Protein AF-A0A2V6DPZ4-F1 (afdb_monomer_lite)

Radius of gyration: 16.11 Å; chains: 1; bounding box: 32×23×56 Å

Structure (mmCIF, N/CA/C/O backbone):
data_AF-A0A2V6DPZ4-F1
#
_entry.id   AF-A0A2V6DPZ4-F1
#
loop_
_atom_site.group_PDB
_atom_site.id
_atom_site.type_symbol
_atom_site.label_atom_id
_atom_site.label_alt_id
_atom_site.label_comp_id
_atom_site.label_asym_id
_atom_site.label_entity_id
_atom_site.label_seq_id
_atom_site.pdbx_PDB_ins_code
_atom_site.Cartn_x
_atom_site.Cartn_y
_atom_site.Cartn_z
_atom_site.occupancy
_atom_site.B_iso_or_equiv
_atom_site.auth_seq_id
_atom_site.auth_comp_id
_atom_site.auth_asym_id
_atom_site.auth_atom_id
_atom_site.pdbx_PDB_model_num
ATOM 1 N N . MET A 1 1 ? 20.525 -15.138 -20.953 1.00 48.22 1 MET A N 1
ATOM 2 C CA . MET A 1 1 ? 20.880 -14.528 -19.656 1.00 48.22 1 MET A CA 1
ATOM 3 C C . MET A 1 1 ? 19.852 -13.430 -19.363 1.00 48.22 1 MET A C 1
ATOM 5 O O . MET A 1 1 ? 19.922 -12.415 -20.042 1.00 48.22 1 MET A O 1
ATOM 9 N N . PRO A 1 2 ? 18.844 -13.638 -18.488 1.00 52.19 2 PRO A N 1
ATOM 10 C CA . PRO A 1 2 ? 17.711 -12.718 -18.291 1.00 52.19 2 PRO A CA 1
ATOM 11 C C . PRO A 1 2 ? 17.899 -11.762 -17.092 1.00 52.19 2 PRO A C 1
ATOM 13 O O . PRO A 1 2 ? 16.949 -11.442 -16.387 1.00 52.19 2 PRO A O 1
ATOM 16 N N . GLU A 1 3 ? 19.129 -11.334 -16.803 1.00 54.59 3 GLU A N 1
ATOM 17 C CA . GLU A 1 3 ? 19.418 -10.503 -15.618 1.00 54.59 3 GLU A CA 1
ATOM 18 C C . GLU A 1 3 ? 19.196 -8.997 -15.863 1.00 54.59 3 GLU A C 1
ATOM 20 O O . GLU A 1 3 ? 19.101 -8.222 -14.913 1.00 54.59 3 GLU A O 1
ATOM 25 N N . GLY A 1 4 ? 19.065 -8.573 -17.127 1.00 55.31 4 GLY A N 1
ATOM 26 C CA . GLY A 1 4 ? 18.860 -7.165 -17.491 1.00 55.31 4 GLY A CA 1
ATOM 27 C C . GLY A 1 4 ? 17.455 -6.637 -17.183 1.00 55.31 4 GLY A C 1
ATOM 28 O O . GLY A 1 4 ? 17.309 -5.494 -16.758 1.00 55.31 4 GLY A O 1
ATOM 29 N N . ASP A 1 5 ? 16.430 -7.476 -17.337 1.00 56.94 5 ASP A N 1
ATOM 30 C CA . ASP A 1 5 ? 15.026 -7.055 -17.249 1.00 56.94 5 ASP A CA 1
ATOM 31 C C . ASP A 1 5 ? 14.578 -6.889 -15.787 1.00 56.94 5 ASP A C 1
ATOM 33 O O . ASP A 1 5 ? 13.926 -5.909 -15.425 1.00 56.94 5 ASP A O 1
ATOM 37 N N . ALA A 1 6 ? 15.032 -7.794 -14.911 1.00 61.09 6 ALA A N 1
ATOM 38 C CA . ALA A 1 6 ? 14.711 -7.777 -13.485 1.00 61.09 6 ALA A CA 1
ATOM 39 C C . ALA A 1 6 ? 15.241 -6.523 -12.767 1.00 61.09 6 ALA A C 1
ATOM 41 O O . ALA A 1 6 ? 14.588 -6.014 -11.856 1.00 61.09 6 ALA A O 1
ATOM 42 N N . ASN A 1 7 ? 16.403 -6.001 -13.179 1.00 64.25 7 ASN A N 1
ATOM 43 C CA . ASN A 1 7 ? 16.970 -4.784 -12.598 1.00 64.25 7 ASN A CA 1
ATOM 44 C C . ASN A 1 7 ? 16.126 -3.547 -12.960 1.00 64.25 7 ASN A C 1
ATOM 46 O O . ASN A 1 7 ? 15.767 -2.754 -12.091 1.00 64.25 7 ASN A O 1
ATOM 50 N N . VAL A 1 8 ? 15.717 -3.438 -14.228 1.00 68.25 8 VAL A N 1
ATOM 51 C CA . VAL A 1 8 ? 14.890 -2.328 -14.727 1.00 68.25 8 VAL A CA 1
ATOM 52 C C . VAL A 1 8 ? 13.502 -2.326 -14.078 1.00 68.25 8 VAL A C 1
ATOM 54 O O . VAL A 1 8 ? 12.999 -1.267 -13.694 1.00 68.25 8 VAL A O 1
ATOM 57 N N . ASP A 1 9 ? 12.887 -3.495 -13.905 1.00 72.06 9 ASP A N 1
ATOM 58 C CA . ASP A 1 9 ? 11.599 -3.610 -13.212 1.00 72.06 9 ASP A CA 1
ATOM 59 C C . ASP A 1 9 ? 11.711 -3.225 -11.729 1.00 72.06 9 ASP A C 1
ATOM 61 O O . ASP A 1 9 ? 10.821 -2.564 -11.183 1.00 72.06 9 ASP A O 1
ATOM 65 N N . SER A 1 10 ? 12.838 -3.552 -11.091 1.00 75.19 10 SER A N 1
ATOM 66 C CA . SER A 1 10 ? 13.126 -3.187 -9.702 1.00 75.19 10 SER A CA 1
ATOM 67 C C . SER 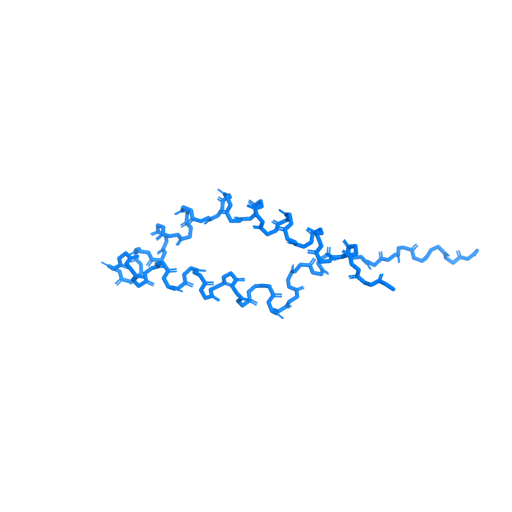A 1 10 ? 13.304 -1.673 -9.524 1.00 75.19 10 SER A C 1
ATOM 69 O O . SER A 1 10 ? 12.705 -1.075 -8.626 1.00 75.19 10 SER A O 1
ATOM 71 N N . GLU A 1 11 ? 14.051 -1.008 -10.412 1.00 80.44 11 GLU A N 1
ATOM 72 C CA . GLU A 1 11 ? 14.232 0.450 -10.371 1.00 80.44 11 GLU A CA 1
ATOM 73 C C . GLU A 1 11 ? 12.919 1.200 -10.587 1.00 80.44 11 GLU A C 1
ATOM 75 O O . GLU A 1 11 ? 12.566 2.117 -9.836 1.00 80.44 11 GLU A O 1
ATOM 80 N N . ARG A 1 12 ? 12.144 0.788 -11.590 1.00 78.00 12 ARG A N 1
ATOM 81 C CA . ARG A 1 12 ? 10.856 1.419 -11.859 1.00 78.00 12 ARG A CA 1
ATOM 82 C C . ARG A 1 12 ? 9.864 1.182 -10.714 1.00 78.00 12 ARG A C 1
ATOM 84 O O . ARG A 1 12 ? 9.084 2.080 -10.388 1.00 78.00 12 ARG A O 1
ATOM 91 N N . MET A 1 13 ? 9.900 0.014 -10.072 1.00 79.19 13 MET A N 1
ATOM 92 C CA . MET A 1 13 ? 9.112 -0.265 -8.872 1.00 79.19 13 MET A CA 1
ATOM 93 C C . MET A 1 13 ? 9.503 0.661 -7.716 1.00 79.19 13 MET A C 1
ATOM 95 O O . MET A 1 13 ? 8.620 1.207 -7.058 1.00 79.19 13 MET A O 1
ATOM 99 N N . GLN A 1 14 ? 10.795 0.928 -7.501 1.00 83.19 14 GLN A N 1
ATOM 100 C CA . GLN A 1 14 ? 11.223 1.898 -6.487 1.00 83.19 14 GLN A CA 1
ATOM 101 C C . GLN A 1 14 ? 10.711 3.316 -6.768 1.00 83.19 14 GLN A C 1
ATOM 103 O O . GLN A 1 14 ? 10.309 4.019 -5.838 1.00 83.19 14 GLN A O 1
ATOM 108 N N . VAL A 1 15 ? 10.676 3.737 -8.036 1.00 86.94 15 VAL A N 1
ATOM 109 C CA . VAL A 1 15 ? 10.0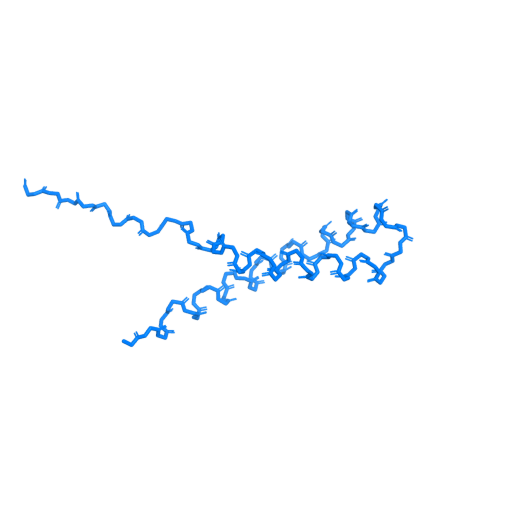93 5.031 -8.430 1.00 86.94 15 VAL A CA 1
ATOM 110 C C . VAL A 1 15 ? 8.595 5.078 -8.119 1.00 86.94 15 VAL A C 1
ATOM 112 O O . VAL A 1 15 ? 8.112 6.075 -7.575 1.00 86.94 15 VAL A O 1
ATOM 115 N N . LEU A 1 16 ? 7.857 4.003 -8.418 1.00 83.44 16 LEU A N 1
ATOM 116 C CA . LEU A 1 16 ? 6.433 3.904 -8.094 1.00 83.44 16 LEU A CA 1
ATOM 117 C C . LEU A 1 16 ? 6.189 3.914 -6.585 1.00 83.44 16 LEU A C 1
ATOM 119 O O . LEU A 1 16 ? 5.322 4.655 -6.131 1.00 83.44 16 LEU A O 1
ATOM 123 N N . LEU A 1 17 ? 6.964 3.157 -5.806 1.00 84.75 17 LEU A N 1
ATOM 124 C CA . LEU A 1 17 ? 6.858 3.136 -4.347 1.00 84.75 17 LEU A CA 1
ATOM 125 C C . LEU A 1 17 ? 7.087 4.533 -3.769 1.00 84.75 17 LEU A C 1
ATOM 127 O O . LEU A 1 17 ? 6.201 5.069 -3.113 1.00 84.75 17 LEU A O 1
ATOM 131 N N . ARG A 1 18 ? 8.200 5.193 -4.109 1.00 86.50 18 ARG A N 1
ATOM 132 C CA . ARG A 1 18 ? 8.486 6.549 -3.606 1.00 86.50 18 ARG A CA 1
ATOM 133 C C . ARG A 1 18 ? 7.398 7.561 -3.957 1.00 86.50 18 ARG A C 1
ATOM 135 O O . ARG A 1 18 ? 7.142 8.477 -3.180 1.00 86.50 18 ARG A O 1
ATOM 142 N N . ARG A 1 19 ? 6.773 7.424 -5.130 1.00 87.50 19 ARG A N 1
ATOM 143 C CA . ARG A 1 19 ? 5.767 8.376 -5.613 1.00 87.50 19 ARG A CA 1
ATOM 144 C C . ARG A 1 19 ? 4.361 8.083 -5.096 1.00 87.50 19 ARG A C 1
ATOM 146 O O . ARG A 1 19 ? 3.593 9.022 -4.894 1.00 87.50 19 ARG A O 1
ATOM 153 N N . PHE A 1 20 ? 4.019 6.812 -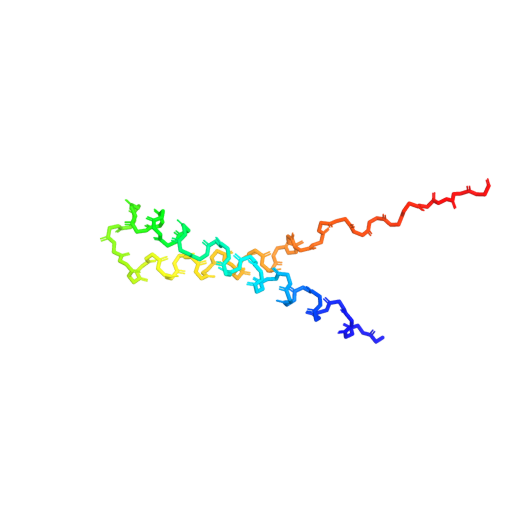4.899 1.00 86.50 20 PHE A N 1
ATOM 154 C CA . PHE A 1 20 ? 2.648 6.387 -4.625 1.00 86.50 20 PHE A CA 1
ATOM 155 C C . PHE A 1 20 ? 2.426 5.783 -3.239 1.00 86.50 20 PHE A C 1
ATOM 157 O O . PHE A 1 20 ? 1.272 5.657 -2.846 1.00 86.50 20 PHE A O 1
ATOM 164 N N . GLU A 1 21 ? 3.465 5.477 -2.461 1.00 84.25 21 GLU A N 1
ATOM 165 C CA . GLU A 1 21 ? 3.322 4.905 -1.114 1.00 84.25 21 GLU A CA 1
ATOM 166 C C . GLU A 1 21 ? 2.464 5.788 -0.199 1.00 84.25 21 GLU A C 1
ATOM 168 O O . GLU A 1 21 ? 1.452 5.331 0.328 1.00 84.25 21 GLU A O 1
ATOM 173 N N . ILE A 1 22 ? 2.819 7.068 -0.048 1.00 88.62 22 ILE A N 1
ATOM 174 C CA . ILE A 1 22 ? 2.088 8.011 0.811 1.00 88.62 22 ILE A CA 1
ATOM 175 C C . ILE A 1 22 ? 0.631 8.203 0.355 1.00 88.62 22 ILE A C 1
ATOM 177 O O . ILE A 1 22 ? -0.265 8.043 1.189 1.00 88.62 22 ILE A O 1
ATOM 181 N N . PRO A 1 23 ? 0.336 8.527 -0.921 1.00 89.50 23 PRO A N 1
ATOM 182 C CA . PRO A 1 23 ? -1.049 8.722 -1.347 1.00 89.50 23 PRO A CA 1
ATOM 183 C C . PRO A 1 23 ? -1.876 7.429 -1.297 1.00 89.50 23 PRO A C 1
ATOM 185 O O . PRO A 1 23 ? -3.042 7.486 -0.906 1.00 89.50 23 PRO A O 1
ATOM 188 N N . LEU A 1 24 ? -1.295 6.261 -1.605 1.00 89.44 24 LEU A N 1
ATOM 189 C CA . LEU A 1 24 ? -1.992 4.978 -1.458 1.00 89.44 24 LEU A CA 1
ATOM 190 C C . LEU A 1 24 ? -2.264 4.652 0.007 1.00 89.44 24 LEU A C 1
ATOM 192 O O . LEU A 1 24 ? -3.355 4.193 0.331 1.00 89.44 24 LEU A O 1
ATOM 196 N N . LEU A 1 25 ? -1.315 4.931 0.901 1.00 90.62 25 LEU A N 1
ATOM 197 C CA . LEU A 1 25 ? -1.502 4.722 2.331 1.00 90.62 25 LEU A CA 1
ATOM 198 C C . LEU A 1 25 ? -2.596 5.635 2.884 1.00 90.62 25 LEU A C 1
ATOM 200 O O . LEU A 1 25 ? -3.443 5.170 3.641 1.00 90.62 25 LEU A O 1
ATOM 204 N N . GLN A 1 26 ? -2.627 6.909 2.490 1.00 91.06 26 GLN A N 1
ATOM 205 C CA . GLN A 1 26 ? -3.690 7.837 2.887 1.00 91.06 26 GLN A CA 1
ATOM 206 C C . GLN A 1 26 ? -5.060 7.389 2.368 1.00 91.06 26 GLN A C 1
ATOM 208 O O . GLN A 1 26 ? -6.040 7.417 3.112 1.00 91.06 26 GLN A O 1
ATOM 213 N N . PHE A 1 27 ? -5.131 6.945 1.113 1.00 92.56 27 PHE A N 1
ATOM 214 C CA . PHE A 1 27 ? -6.359 6.424 0.519 1.00 92.56 27 PHE A CA 1
ATOM 215 C C . PHE A 1 27 ? -6.842 5.153 1.223 1.00 92.56 27 PHE A C 1
ATOM 217 O O . PHE A 1 27 ? -7.992 5.083 1.649 1.00 92.56 27 PHE A O 1
ATOM 224 N N . ALA A 1 28 ? -5.952 4.179 1.417 1.00 91.94 28 ALA A N 1
ATOM 225 C CA . ALA A 1 28 ? -6.273 2.938 2.107 1.00 91.94 28 ALA A CA 1
ATOM 226 C C . ALA A 1 28 ? -6.692 3.207 3.556 1.00 91.94 28 ALA A C 1
ATOM 228 O O . ALA A 1 28 ? -7.701 2.668 3.989 1.00 91.94 28 ALA A O 1
ATOM 229 N N . THR A 1 29 ? -6.012 4.118 4.262 1.00 94.06 29 THR A N 1
ATOM 230 C CA . THR A 1 29 ? -6.366 4.508 5.640 1.00 94.06 29 THR A CA 1
ATOM 231 C C . THR A 1 29 ? -7.764 5.120 5.715 1.00 94.06 29 THR A C 1
ATOM 233 O O . THR A 1 29 ? -8.490 4.854 6.668 1.00 94.06 29 THR A O 1
ATOM 236 N N . ARG A 1 30 ? -8.189 5.893 4.704 1.00 93.44 30 ARG A N 1
ATOM 237 C CA . ARG A 1 30 ? -9.563 6.425 4.637 1.00 93.44 30 ARG A CA 1
ATOM 238 C C . ARG A 1 30 ? -10.627 5.336 4.483 1.00 93.44 30 ARG A C 1
ATOM 240 O O . ARG A 1 30 ? -11.753 5.551 4.910 1.00 93.44 30 ARG A O 1
ATOM 247 N N . ILE A 1 31 ? -10.284 4.198 3.880 1.00 93.62 31 ILE A N 1
ATOM 248 C CA . ILE A 1 31 ? -11.206 3.073 3.667 1.00 93.62 31 ILE A CA 1
ATOM 249 C C . ILE A 1 31 ? -11.184 2.115 4.860 1.00 93.62 31 ILE A C 1
ATOM 251 O O . ILE A 1 31 ? -12.232 1.668 5.314 1.00 93.62 31 ILE A O 1
ATOM 255 N N . THR A 1 32 ? -9.995 1.773 5.359 1.00 92.56 32 THR A N 1
ATOM 256 C CA . THR A 1 32 ? -9.824 0.786 6.431 1.00 92.56 32 THR A CA 1
ATOM 257 C C . THR A 1 32 ? -10.075 1.371 7.814 1.00 92.56 32 THR A C 1
ATOM 259 O O . THR A 1 32 ? -10.335 0.604 8.737 1.00 92.56 32 THR A O 1
ATOM 262 N N . GLY A 1 33 ? -9.937 2.692 7.984 1.00 91.62 33 GLY A N 1
ATOM 263 C CA . GLY A 1 33 ? -9.956 3.368 9.288 1.00 91.62 33 GLY A CA 1
ATOM 264 C C . GLY A 1 33 ? -8.776 3.002 10.199 1.00 91.62 33 GLY A C 1
ATOM 265 O O . GLY A 1 33 ? -8.649 3.542 11.292 1.00 91.62 33 GLY A O 1
ATOM 266 N N . ASP A 1 34 ? -7.904 2.105 9.741 1.00 92.12 34 ASP A N 1
ATOM 267 C CA . ASP A 1 34 ? -6.805 1.514 10.489 1.00 92.12 34 ASP A CA 1
ATOM 268 C C . ASP A 1 34 ? -5.537 1.559 9.635 1.00 92.12 34 ASP A C 1
ATOM 270 O O . ASP A 1 34 ? -5.509 1.080 8.492 1.00 92.12 34 ASP A O 1
ATOM 274 N N . ARG A 1 35 ? -4.493 2.176 10.190 1.00 88.19 35 ARG A N 1
ATOM 275 C CA . ARG A 1 35 ? -3.246 2.460 9.478 1.00 88.19 35 ARG A CA 1
ATOM 276 C C . ARG A 1 35 ? -2.426 1.200 9.208 1.00 88.19 35 ARG A C 1
ATOM 278 O O . ARG A 1 35 ? -1.762 1.136 8.174 1.00 88.19 35 ARG A O 1
ATOM 285 N N . ASP A 1 36 ? -2.460 0.210 10.091 1.00 92.12 36 ASP A N 1
ATOM 286 C CA . ASP A 1 36 ? -1.699 -1.028 9.914 1.00 92.12 36 ASP A CA 1
ATOM 287 C C . ASP A 1 36 ? -2.355 -1.937 8.871 1.00 92.12 36 ASP A C 1
ATOM 289 O O . ASP A 1 36 ? -1.679 -2.443 7.974 1.00 92.12 36 ASP A O 1
ATOM 293 N N . ARG A 1 37 ? -3.689 -2.018 8.860 1.00 90.12 37 ARG A N 1
ATOM 294 C CA . ARG A 1 37 ? -4.454 -2.617 7.758 1.00 90.12 37 ARG A CA 1
ATOM 295 C C . ARG A 1 37 ? -4.245 -1.878 6.445 1.00 90.12 37 ARG A C 1
ATOM 297 O O . ARG A 1 37 ? -4.135 -2.517 5.403 1.00 90.12 37 ARG A O 1
ATOM 304 N N . ALA A 1 38 ? -4.169 -0.548 6.470 1.00 92.25 38 ALA A N 1
ATOM 305 C CA . ALA A 1 38 ? -3.901 0.230 5.266 1.00 92.25 38 ALA A CA 1
ATOM 306 C C . ALA A 1 38 ? -2.531 -0.114 4.665 1.00 92.25 38 ALA A C 1
ATOM 308 O O . ALA A 1 38 ? -2.429 -0.304 3.455 1.00 92.25 38 ALA A O 1
ATOM 309 N N . ARG A 1 39 ? -1.492 -0.257 5.500 1.00 90.62 39 ARG A N 1
ATOM 310 C CA . ARG A 1 39 ? -0.160 -0.693 5.050 1.00 90.62 39 ARG A CA 1
ATOM 311 C C . ARG A 1 39 ? -0.198 -2.069 4.397 1.00 90.62 39 ARG A C 1
ATOM 313 O O . ARG A 1 39 ? 0.333 -2.218 3.299 1.00 90.62 39 ARG A O 1
ATOM 320 N N . ASP A 1 40 ? -0.850 -3.037 5.038 1.00 92.75 40 ASP A N 1
ATOM 321 C CA . ASP A 1 40 ? -0.974 -4.401 4.513 1.00 92.75 40 ASP A CA 1
ATOM 322 C C . ASP A 1 40 ? -1.681 -4.422 3.143 1.00 92.75 40 ASP A C 1
ATOM 324 O O . ASP A 1 40 ? -1.213 -5.061 2.199 1.00 92.75 40 ASP A O 1
ATOM 328 N N . VAL A 1 41 ? -2.758 -3.646 2.985 1.00 90.94 41 VAL A N 1
ATOM 329 C CA . VAL A 1 41 ? -3.479 -3.511 1.707 1.00 90.94 41 VAL A CA 1
ATOM 330 C C . VAL A 1 41 ? -2.594 -2.891 0.622 1.00 90.94 41 VAL A C 1
ATOM 332 O O . VAL A 1 41 ? -2.566 -3.388 -0.509 1.00 90.94 41 VAL A O 1
ATOM 335 N N . VAL A 1 42 ? -1.850 -1.831 0.944 1.00 89.75 42 VAL A N 1
ATOM 336 C CA . VAL A 1 42 ? -0.947 -1.164 -0.005 1.00 89.75 42 VAL A CA 1
ATOM 337 C C . VAL A 1 42 ? 0.187 -2.100 -0.427 1.00 89.75 42 VAL A C 1
ATOM 339 O O . VAL A 1 42 ? 0.417 -2.266 -1.625 1.00 89.75 42 VAL A O 1
ATOM 342 N N . GLN A 1 43 ? 0.830 -2.792 0.516 1.00 88.81 43 GLN A N 1
ATOM 343 C CA . GLN A 1 43 ? 1.856 -3.792 0.206 1.00 88.81 43 GLN A CA 1
ATOM 344 C C . GLN A 1 43 ? 1.319 -4.914 -0.689 1.00 88.81 43 GLN A C 1
ATOM 346 O O . GLN A 1 43 ? 1.907 -5.197 -1.733 1.00 88.81 43 GLN A O 1
ATOM 351 N N . LYS A 1 44 ? 0.170 -5.513 -0.347 1.00 90.69 44 LYS A N 1
ATOM 352 C CA . LYS A 1 44 ? -0.469 -6.554 -1.174 1.00 90.69 44 LYS A CA 1
ATOM 353 C C . LYS A 1 44 ? -0.787 -6.060 -2.582 1.00 90.69 44 LYS A C 1
ATOM 355 O O . LYS A 1 44 ? -0.691 -6.829 -3.538 1.00 90.69 44 LYS A O 1
ATOM 360 N N . THR A 1 45 ? -1.150 -4.788 -2.719 1.00 87.44 45 THR A N 1
ATOM 361 C CA . THR A 1 45 ? -1.420 -4.163 -4.018 1.00 87.44 45 THR A CA 1
ATOM 362 C C . THR A 1 45 ? -0.152 -4.079 -4.863 1.00 87.44 45 THR A C 1
ATOM 364 O O . THR A 1 45 ? -0.175 -4.497 -6.018 1.00 87.44 45 THR A O 1
ATOM 367 N N . PHE A 1 46 ? 0.968 -3.630 -4.293 1.00 85.06 46 PHE A N 1
ATOM 368 C CA . PHE A 1 46 ? 2.247 -3.579 -5.009 1.00 85.06 46 PHE A CA 1
ATOM 369 C C . PHE A 1 46 ? 2.771 -4.968 -5.392 1.00 85.06 46 PHE A C 1
ATOM 371 O O . PHE A 1 46 ? 3.231 -5.148 -6.517 1.00 85.06 46 PHE A O 1
ATOM 378 N N . VAL A 1 47 ? 2.637 -5.968 -4.513 1.00 86.31 47 VAL A N 1
ATOM 379 C CA . VAL A 1 47 ? 3.010 -7.361 -4.827 1.00 86.31 47 VAL A CA 1
ATOM 380 C C . VAL A 1 47 ? 2.178 -7.898 -5.994 1.00 86.31 47 VAL A C 1
ATOM 382 O O . VAL A 1 47 ? 2.726 -8.451 -6.945 1.00 86.31 47 VAL A O 1
ATOM 385 N N . LYS A 1 48 ? 0.855 -7.681 -5.980 1.00 85.44 48 LYS A N 1
ATOM 386 C CA . LYS A 1 48 ? -0.018 -8.054 -7.106 1.00 85.44 48 LYS A CA 1
ATOM 387 C C . LYS A 1 48 ? 0.337 -7.303 -8.387 1.00 85.44 48 LYS A C 1
ATOM 389 O O . LYS A 1 48 ? 0.274 -7.884 -9.463 1.00 85.44 48 LYS A O 1
ATOM 394 N N . PHE A 1 49 ? 0.722 -6.034 -8.281 1.00 81.81 49 PHE A N 1
ATOM 395 C CA . PHE A 1 49 ? 1.129 -5.217 -9.422 1.00 81.81 49 PHE A CA 1
ATOM 396 C C . PHE A 1 49 ? 2.403 -5.754 -10.096 1.00 81.81 49 PHE A C 1
ATOM 398 O O . PHE A 1 49 ? 2.465 -5.798 -11.324 1.00 81.81 49 PHE A O 1
ATOM 405 N N . GLN A 1 50 ? 3.379 -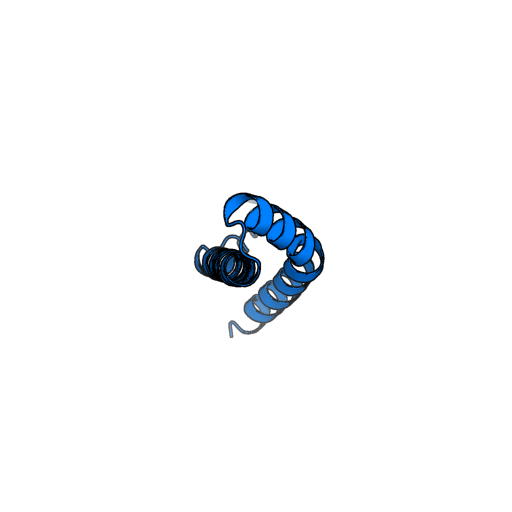6.232 -9.313 1.00 78.50 50 GLN A N 1
ATOM 406 C CA . GLN A 1 50 ? 4.566 -6.925 -9.835 1.00 78.50 50 GLN A CA 1
ATOM 407 C C . GLN A 1 50 ? 4.198 -8.263 -10.484 1.00 78.50 50 GLN A C 1
ATOM 409 O O . GLN A 1 50 ? 4.544 -8.498 -11.639 1.00 78.50 50 GLN A O 1
ATOM 414 N N . ASN A 1 51 ? 3.445 -9.110 -9.772 1.00 80.12 51 ASN A N 1
ATOM 415 C CA . ASN A 1 51 ? 3.094 -10.453 -10.245 1.00 80.12 51 ASN A CA 1
ATOM 416 C C . ASN A 1 51 ? 2.223 -10.449 -11.506 1.00 80.12 51 ASN A C 1
ATOM 418 O O . ASN A 1 51 ? 2.348 -11.345 -12.335 1.00 80.12 51 ASN A O 1
ATOM 422 N N . ASN A 1 52 ? 1.357 -9.447 -11.675 1.00 76.06 52 ASN A N 1
ATOM 423 C 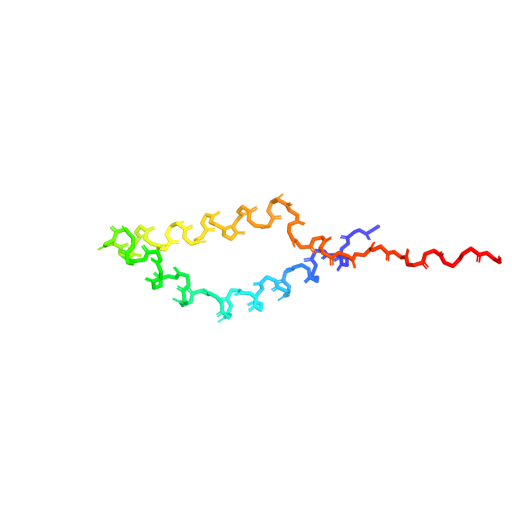CA . ASN A 1 52 ? 0.515 -9.330 -12.867 1.00 76.06 52 ASN A CA 1
ATOM 424 C C . ASN A 1 52 ? 1.274 -8.817 -14.101 1.00 76.06 52 ASN A C 1
ATOM 426 O O . ASN A 1 52 ? 0.651 -8.588 -15.136 1.00 76.06 52 ASN A O 1
ATOM 430 N N . GLY A 1 53 ? 2.591 -8.595 -14.016 1.00 61.66 53 GLY A N 1
ATOM 431 C CA . GLY A 1 53 ? 3.367 -8.104 -15.149 1.00 61.66 53 GLY A CA 1
ATOM 432 C C . GLY A 1 53 ? 2.929 -6.710 -15.600 1.00 61.66 53 GLY A C 1
ATOM 433 O O . GLY A 1 53 ? 3.145 -6.354 -16.752 1.00 61.66 53 GLY A O 1
ATOM 434 N N . AL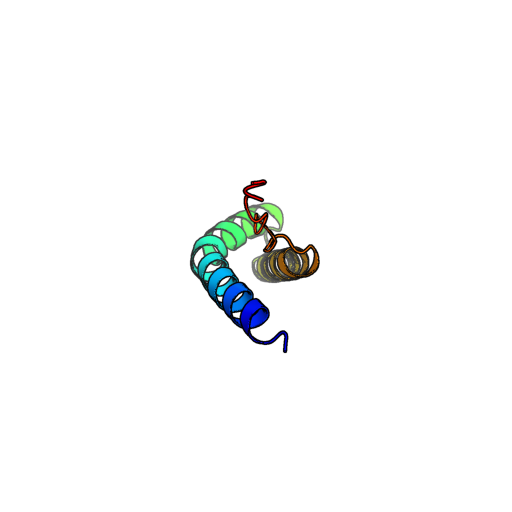A A 1 54 ? 2.349 -5.886 -14.716 1.00 58.78 54 ALA A N 1
ATOM 435 C CA . ALA A 1 54 ? 1.995 -4.498 -15.041 1.00 58.78 54 ALA A CA 1
ATOM 436 C C . ALA A 1 54 ? 3.232 -3.634 -15.370 1.00 58.78 54 ALA A C 1
ATOM 438 O O . ALA A 1 54 ? 3.103 -2.505 -15.840 1.00 58.78 54 ALA A O 1
ATOM 439 N N . PHE A 1 55 ? 4.431 -4.187 -15.173 1.00 56.34 55 PHE A N 1
ATOM 440 C CA . PHE A 1 55 ? 5.697 -3.646 -15.644 1.00 56.34 55 PHE A CA 1
ATOM 441 C C . PHE A 1 55 ? 5.999 -3.886 -17.133 1.00 56.34 55 PHE A C 1
ATOM 443 O O . PHE A 1 55 ? 6.793 -3.155 -17.723 1.00 56.34 55 PHE A O 1
ATOM 450 N N . GLN A 1 56 ? 5.284 -4.808 -17.785 1.00 55.53 56 GLN A N 1
ATOM 451 C CA . GLN A 1 56 ? 5.375 -5.120 -19.219 1.00 55.53 56 GLN A CA 1
ATOM 452 C C . GLN A 1 56 ? 4.686 -4.064 -20.108 1.00 55.53 56 GLN A C 1
ATOM 454 O O . GLN A 1 56 ? 4.249 -4.358 -21.225 1.00 55.53 56 GLN A O 1
ATOM 459 N N . ILE A 1 57 ? 4.556 -2.812 -19.646 1.00 52.88 57 ILE A N 1
ATOM 460 C CA . ILE A 1 57 ? 4.047 -1.721 -20.483 1.00 52.88 57 ILE A CA 1
ATOM 461 C C . ILE A 1 57 ? 5.091 -1.428 -21.573 1.00 52.88 57 ILE A C 1
ATOM 463 O O . ILE A 1 57 ? 6.014 -0.640 -21.397 1.00 52.88 57 ILE A O 1
ATOM 467 N N . ARG A 1 58 ? 4.862 -2.067 -22.728 1.00 49.44 58 ARG A N 1
ATOM 468 C CA . ARG A 1 58 ? 5.389 -1.788 -24.072 1.00 49.44 58 ARG A CA 1
ATOM 469 C C . ARG A 1 58 ? 6.907 -1.902 -24.263 1.00 49.44 58 ARG A C 1
ATOM 471 O O . ARG A 1 58 ? 7.570 -0.917 -24.558 1.00 49.44 58 ARG A O 1
ATOM 478 N N . SER A 1 59 ? 7.386 -3.139 -24.355 1.00 48.19 59 SER A N 1
ATOM 479 C CA . SER A 1 59 ? 8.455 -3.488 -25.303 1.00 48.19 59 SER A CA 1
ATOM 480 C C . SER A 1 59 ? 7.847 -4.233 -26.492 1.00 48.19 59 SER A C 1
ATOM 482 O O . SER A 1 59 ? 8.094 -5.414 -26.698 1.00 48.19 59 SER A O 1
ATOM 484 N N . ARG A 1 60 ? 6.989 -3.561 -27.274 1.00 46.19 60 ARG A N 1
ATOM 485 C CA . ARG A 1 60 ? 6.713 -4.023 -28.640 1.00 46.19 60 ARG A CA 1
ATOM 486 C C . ARG A 1 60 ? 7.805 -3.390 -29.502 1.00 46.19 60 ARG A C 1
ATOM 488 O O . ARG A 1 60 ? 7.741 -2.172 -29.681 1.00 46.19 60 ARG A O 1
ATOM 495 N N . PRO A 1 61 ? 8.810 -4.139 -29.995 1.00 49.47 61 PRO A N 1
ATOM 496 C CA . PRO A 1 61 ? 9.688 -3.584 -31.007 1.00 49.47 61 PRO A CA 1
ATOM 497 C C . PRO A 1 61 ? 8.778 -3.200 -32.172 1.00 49.47 61 PRO A C 1
ATOM 499 O O . PRO A 1 61 ? 7.956 -4.002 -32.627 1.00 49.47 61 PRO A O 1
ATOM 502 N N . LEU A 1 62 ? 8.845 -1.937 -32.588 1.00 57.94 62 LEU A N 1
ATOM 503 C CA . LEU A 1 62 ? 8.308 -1.530 -33.875 1.00 57.94 62 LEU A CA 1
ATOM 504 C C . LEU A 1 62 ? 9.075 -2.361 -34.899 1.00 57.94 62 LEU A C 1
ATOM 506 O O . LEU A 1 62 ? 10.216 -2.052 -35.227 1.00 57.94 62 LEU A O 1
ATOM 510 N N . GLY A 1 63 ? 8.480 -3.482 -35.303 1.00 50.78 63 GLY A N 1
ATOM 511 C CA . GLY A 1 63 ? 8.961 -4.281 -36.409 1.00 50.78 63 GLY A CA 1
ATOM 512 C C . GLY A 1 63 ? 8.897 -3.406 -37.646 1.00 50.78 63 GLY A C 1
ATOM 513 O O . GLY A 1 63 ? 7.844 -3.292 -38.267 1.00 50.78 63 GLY A O 1
ATOM 514 N N . PHE A 1 64 ? 10.013 -2.757 -37.960 1.00 56.91 64 PHE A N 1
ATOM 515 C CA . PHE A 1 64 ? 10.290 -2.286 -39.302 1.00 56.91 64 PHE A CA 1
ATOM 516 C C . PHE A 1 64 ? 10.387 -3.547 -40.163 1.00 56.91 64 PHE A C 1
ATOM 518 O O . PHE A 1 64 ? 11.329 -4.327 -40.037 1.00 56.91 64 PHE A O 1
ATOM 525 N N . SER A 1 65 ? 9.334 -3.808 -40.934 1.00 55.25 65 SER A N 1
ATOM 526 C CA . SER A 1 65 ? 9.406 -4.732 -42.066 1.00 55.25 65 SER A CA 1
ATOM 527 C C . SER A 1 65 ? 10.031 -3.983 -43.256 1.00 55.25 65 SER A C 1
ATOM 529 O O . SER A 1 65 ? 9.858 -2.763 -43.318 1.00 55.25 65 SER A O 1
ATOM 531 N N . PRO A 1 66 ? 10.803 -4.687 -44.103 1.00 63.16 66 PRO A N 1
ATOM 532 C CA . PRO A 1 66 ? 11.767 -4.121 -45.055 1.00 63.16 66 PRO A CA 1
ATOM 533 C C . PRO A 1 66 ? 11.152 -3.270 -46.168 1.00 63.16 66 PRO A C 1
ATOM 535 O O . PRO A 1 66 ? 9.972 -3.502 -46.515 1.00 63.16 66 PRO A O 1
#

pLDDT: mean 76.51, std 15.78, range [46.19, 94.06]

Sequence (66 aa):
MPEGDANVDSERMQVLLRRFEIPLLQFATRITGDRDRARDVVQKTFVKFQNNGAFQIRSRPLGFSP

Foldseek 3Di:
DPPVLVVVLVVVLVVCCVVCVVVQLVVLCVVVVDSVSSNVVVVVVSVVCVVVCVVPPDPPPPPPDD

Secondary structure (DSSP, 8-state):
--HHHHHHHHHHHHHHHHHHHHHHHHHHHHHHS-HHHHHHHHHHHHHHHHHTTTT-----------